Protein AF-A0A7X6XZG8-F1 (afdb_monomer)

pLDDT: mean 90.78, std 8.38, range [46.53, 97.19]

Nearest PDB structures (foldseek):
  4bcs-assembly1_A  TM=4.050E-01  e=7.391E-01  Gallus gallus
  2fhn-assembly1_Y-2  TM=3.767E-01  e=9.623E-01  Gallus gallus
  5hlm-assembly1_A  TM=3.970E-01  e=1.910E+00  Gallus gallus

Solvent-accessible surface area (backbone atoms only — not comparable to full-atom values): 5021 Å² total; per-residue (Å²): 130,86,77,53,65,49,78,48,81,46,98,82,43,33,36,41,40,35,34,66,73,77,76,44,76,48,48,30,40,50,50,76,47,83,51,94,92,30,29,44,31,41,38,37,34,69,89,71,73,46,73,41,52,30,40,40,35,72,45,74,45,98,88,67,51,72,45,52,29,38,40,35,59,56,99,90,50,74,51,76,45,73,68,80,135

Mean predicted aligned error: 4.16 Å

Secondary structure (DSSP, 8-state):
----EEEEE-TTSEEEEEETTTTEEEEEEEEEEEETTEEE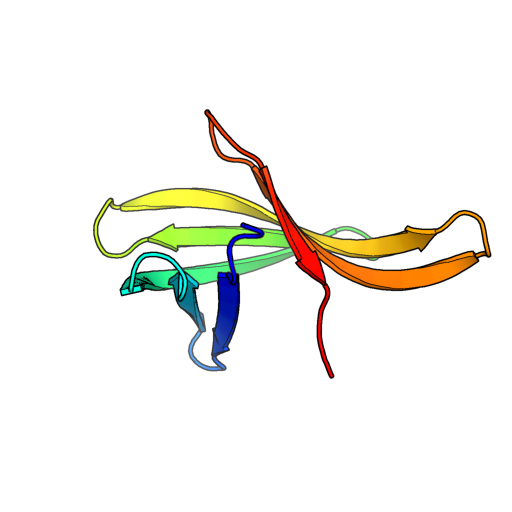EEEEETTT--EEEEEEEEEEPTT--EEEEEEEE-SS-EEEEEPP-

Radius of gyration: 13.33 Å; Cα contacts (8 Å, |Δi|>4): 167; chains: 1; bounding box: 36×24×31 Å

Foldseek 3Di:
DPFDWDKDQDPVQKIWIAGPVVRDIWIFGWDWDDDPQKIWIWTQTPPPSDTWIKIWHWDADPVRDIFTKIWIDDPVDIDIDTDDD

Structure (mmCIF, N/CA/C/O backbone):
data_AF-A0A7X6XZG8-F1
#
_entry.id   AF-A0A7X6XZG8-F1
#
loop_
_atom_site.group_PDB
_atom_site.id
_atom_site.type_symbol
_atom_site.label_atom_id
_atom_site.label_alt_id
_atom_site.label_comp_id
_atom_site.label_asym_id
_atom_site.label_entity_id
_atom_site.label_seq_id
_atom_site.pdbx_PDB_ins_code
_atom_site.Cartn_x
_atom_site.Cartn_y
_atom_site.Cartn_z
_atom_site.occupancy
_atom_site.B_iso_or_equiv
_atom_site.auth_seq_id
_atom_site.auth_comp_id
_atom_site.auth_asym_id
_atom_site.auth_atom_id
_atom_site.pdbx_PDB_model_num
ATOM 1 N N . MET A 1 1 ? 9.454 -10.890 17.292 1.00 46.53 1 MET A N 1
ATOM 2 C CA . MET A 1 1 ? 8.446 -11.508 16.412 1.00 46.53 1 MET A CA 1
ATOM 3 C C . MET A 1 1 ? 8.306 -10.561 15.246 1.00 46.53 1 MET A C 1
ATOM 5 O O . MET A 1 1 ? 8.160 -9.373 15.501 1.00 46.53 1 MET A O 1
ATOM 9 N N . GLU A 1 2 ? 8.495 -11.036 14.021 1.00 59.31 2 GLU A N 1
ATOM 10 C CA . GLU A 1 2 ? 8.185 -10.223 12.843 1.00 59.31 2 GLU A CA 1
ATOM 11 C C . GLU A 1 2 ? 6.673 -10.000 12.819 1.00 59.31 2 GLU A C 1
ATOM 13 O O . GLU A 1 2 ? 5.911 -10.944 13.028 1.00 59.31 2 GLU A O 1
ATOM 18 N N . SER A 1 3 ? 6.249 -8.750 12.665 1.00 70.38 3 SER A N 1
ATOM 19 C CA . SER A 1 3 ? 4.840 -8.393 12.547 1.00 70.38 3 SER A CA 1
ATOM 20 C C . SER A 1 3 ? 4.315 -8.915 11.214 1.00 70.38 3 SER A C 1
ATOM 22 O O . SER A 1 3 ? 4.834 -8.562 10.154 1.00 70.38 3 SER A O 1
ATOM 24 N N . GLU A 1 4 ? 3.284 -9.752 11.250 1.00 88.56 4 GLU A N 1
ATOM 25 C CA . GLU A 1 4 ? 2.641 -10.252 10.036 1.00 88.56 4 GLU A CA 1
ATOM 26 C C . GLU A 1 4 ? 1.576 -9.245 9.581 1.00 88.56 4 GLU A C 1
ATOM 28 O O . GLU A 1 4 ? 0.407 -9.327 9.964 1.00 88.56 4 GLU A O 1
ATOM 33 N N . MET A 1 5 ? 2.006 -8.267 8.780 1.00 91.62 5 MET A N 1
ATOM 34 C CA . MET A 1 5 ? 1.124 -7.265 8.182 1.00 91.62 5 MET A CA 1
ATOM 35 C C . MET A 1 5 ? 0.820 -7.579 6.718 1.00 91.62 5 MET A C 1
ATOM 37 O O . MET A 1 5 ? 1.708 -7.931 5.941 1.00 91.62 5 MET A O 1
ATOM 41 N N . THR A 1 6 ? -0.432 -7.379 6.316 1.00 93.38 6 THR A N 1
ATOM 42 C CA . THR A 1 6 ? -0.879 -7.520 4.925 1.00 93.38 6 THR A CA 1
ATOM 43 C C . THR A 1 6 ? -1.707 -6.318 4.512 1.00 93.38 6 THR A C 1
ATOM 45 O O . THR A 1 6 ? -2.574 -5.894 5.269 1.00 93.38 6 THR A O 1
ATOM 48 N N . ILE A 1 7 ? -1.487 -5.806 3.302 1.00 93.75 7 ILE A N 1
ATOM 49 C CA . ILE A 1 7 ? -2.339 -4.781 2.697 1.00 93.75 7 ILE A CA 1
ATOM 50 C C . ILE A 1 7 ? -2.949 -5.314 1.402 1.00 93.75 7 ILE A C 1
ATOM 52 O O . ILE A 1 7 ? -2.252 -5.907 0.580 1.00 93.75 7 ILE A O 1
ATOM 56 N N . VAL A 1 8 ? -4.253 -5.112 1.232 1.00 94.81 8 VAL A N 1
ATOM 57 C CA . VAL A 1 8 ? -5.010 -5.517 0.044 1.00 94.81 8 VAL A CA 1
ATOM 58 C C . VAL A 1 8 ? -5.6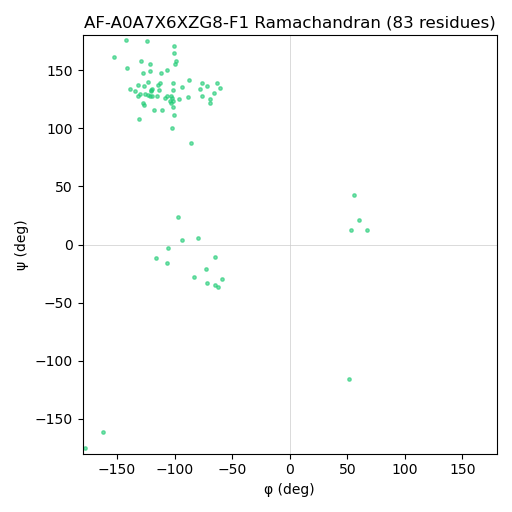85 -4.290 -0.549 1.00 94.81 8 VAL A C 1
ATOM 60 O O . VAL A 1 8 ? -6.378 -3.564 0.160 1.00 94.81 8 VAL A O 1
ATOM 63 N N . PHE A 1 9 ? -5.498 -4.084 -1.850 1.00 93.81 9 PHE A N 1
ATOM 64 C CA . PHE A 1 9 ? -6.159 -3.037 -2.625 1.00 93.81 9 PHE A CA 1
ATOM 65 C C . PHE A 1 9 ? -7.289 -3.647 -3.444 1.00 93.81 9 PHE A C 1
ATOM 67 O O . PHE A 1 9 ? -7.075 -4.593 -4.201 1.00 93.81 9 PHE A O 1
ATOM 74 N N . ASN A 1 10 ? -8.489 -3.101 -3.295 1.00 95.44 10 ASN A N 1
ATOM 75 C CA . ASN A 1 10 ? -9.690 -3.583 -3.958 1.00 95.44 10 ASN A CA 1
ATOM 76 C C . ASN A 1 10 ? -10.017 -2.733 -5.193 1.00 95.44 10 ASN A C 1
ATOM 78 O O . ASN A 1 10 ? -9.711 -1.544 -5.261 1.00 95.44 10 ASN A O 1
ATOM 82 N N . ASN A 1 11 ? -10.734 -3.326 -6.150 1.00 93.19 11 ASN A N 1
ATOM 83 C CA . ASN A 1 11 ? -11.110 -2.667 -7.408 1.00 93.19 11 ASN A CA 1
ATOM 84 C C . ASN A 1 11 ? -12.062 -1.461 -7.240 1.00 93.19 11 ASN A C 1
ATOM 86 O O . ASN A 1 11 ? -12.289 -0.732 -8.200 1.00 93.19 11 ASN A O 1
ATOM 90 N N . ASP A 1 12 ? -12.636 -1.255 -6.052 1.00 95.50 12 ASP A N 1
ATOM 91 C CA . ASP A 1 12 ? -13.557 -0.161 -5.710 1.00 95.50 12 ASP A CA 1
ATOM 92 C C . ASP A 1 12 ? -12.854 1.027 -5.017 1.00 95.50 12 ASP A C 1
ATOM 94 O O . ASP A 1 12 ? -13.470 1.788 -4.255 1.00 95.50 12 ASP A O 1
ATOM 98 N N . ASN A 1 13 ? -11.543 1.156 -5.245 1.00 95.62 13 ASN A N 1
ATOM 99 C CA . ASN A 1 13 ? -10.674 2.160 -4.634 1.00 95.62 13 ASN A CA 1
ATOM 100 C C . ASN A 1 13 ? -10.606 2.082 -3.099 1.00 95.62 13 ASN A C 1
ATOM 102 O O . ASN A 1 13 ? -10.255 3.071 -2.455 1.00 95.62 13 ASN A O 1
ATOM 106 N N . SER A 1 14 ? -10.944 0.939 -2.492 1.00 97.00 14 SER A N 1
ATOM 107 C CA . SER A 1 14 ? -10.737 0.697 -1.060 1.00 97.00 14 SER A CA 1
ATOM 108 C C . SER A 1 14 ? -9.479 -0.119 -0.782 1.00 97.00 14 SER A C 1
ATOM 110 O O . SER A 1 14 ? -8.992 -0.850 -1.646 1.00 97.00 14 SER A O 1
ATOM 112 N N . PHE A 1 15 ? -8.959 -0.011 0.436 1.00 95.94 15 PHE A N 1
ATOM 113 C CA . PHE A 1 15 ? -7.915 -0.895 0.932 1.00 95.94 15 PHE A CA 1
ATOM 114 C C . PHE A 1 15 ? -8.288 -1.486 2.291 1.00 95.94 15 PHE A C 1
ATOM 116 O O . PHE A 1 15 ? -9.107 -0.933 3.029 1.00 95.94 15 PHE A O 1
ATOM 123 N N . VAL A 1 16 ? -7.653 -2.610 2.612 1.00 96.06 16 VAL A N 1
ATOM 124 C CA . VAL A 1 16 ? -7.656 -3.207 3.949 1.00 96.06 16 VAL A CA 1
ATOM 125 C C . VAL A 1 16 ? -6.209 -3.457 4.356 1.00 96.06 16 VAL A C 1
ATOM 127 O O . VAL A 1 16 ? -5.487 -4.161 3.651 1.00 96.06 16 VAL A O 1
ATOM 130 N N . LEU A 1 17 ? -5.784 -2.864 5.470 1.00 94.00 17 LEU A N 1
ATOM 131 C CA . LEU A 1 17 ? -4.514 -3.138 6.134 1.00 94.00 17 LEU A CA 1
ATOM 132 C C . LEU A 1 17 ? -4.805 -3.989 7.371 1.00 94.00 17 LEU A C 1
ATOM 134 O O . LEU A 1 17 ? -5.577 -3.585 8.231 1.00 94.00 17 LEU A O 1
ATOM 138 N N . THR A 1 18 ? -4.180 -5.154 7.472 1.00 94.44 18 THR A N 1
ATOM 139 C CA . THR A 1 18 ? -4.370 -6.084 8.588 1.00 94.44 18 THR A CA 1
ATOM 140 C C . THR A 1 18 ? -3.043 -6.299 9.293 1.00 94.44 18 THR A C 1
ATOM 142 O O . THR A 1 18 ? -2.060 -6.664 8.648 1.00 94.44 18 THR A O 1
ATOM 145 N N . ASP A 1 19 ? -3.028 -6.123 10.611 1.00 93.06 19 ASP A N 1
ATOM 146 C CA . ASP A 1 19 ? -1.957 -6.584 11.488 1.00 93.06 19 ASP A CA 1
ATOM 147 C C . ASP A 1 19 ? -2.422 -7.857 12.197 1.00 93.06 19 ASP A C 1
ATOM 149 O O . ASP A 1 19 ? -3.167 -7.828 13.180 1.00 93.06 19 ASP A O 1
ATOM 153 N N . LYS A 1 20 ? -1.977 -9.008 11.689 1.00 91.06 20 LYS A N 1
ATOM 154 C CA . LYS A 1 20 ? -2.356 -10.312 12.243 1.00 91.06 20 LYS A CA 1
ATOM 155 C C . LYS A 1 20 ? -1.678 -10.593 13.580 1.00 91.06 20 LYS A C 1
ATOM 157 O O . LYS A 1 20 ? -2.165 -11.424 14.340 1.00 91.06 20 LYS A O 1
ATOM 162 N N . SER A 1 21 ? -0.563 -9.923 13.875 1.00 91.38 21 SER A N 1
ATOM 163 C CA . SER A 1 21 ? 0.140 -10.078 15.149 1.00 91.38 21 SER A CA 1
ATOM 164 C C . SER A 1 21 ? -0.627 -9.432 16.300 1.00 91.38 21 SER A C 1
ATOM 166 O O . SER A 1 21 ? -0.606 -9.967 17.406 1.00 91.38 21 SER A O 1
A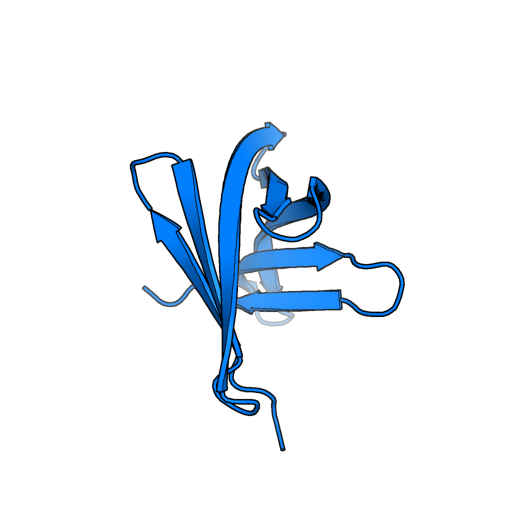TOM 168 N N . ASN A 1 22 ? -1.333 -8.332 16.028 1.00 91.00 22 ASN A N 1
ATOM 169 C CA . ASN A 1 22 ? -2.143 -7.615 17.018 1.00 91.00 22 ASN A CA 1
ATOM 170 C C . ASN A 1 22 ? -3.659 -7.830 16.856 1.00 91.00 22 ASN A C 1
ATOM 172 O O . ASN A 1 22 ? -4.431 -7.377 17.696 1.00 91.00 22 ASN A O 1
ATOM 176 N N . ASN A 1 23 ? -4.085 -8.576 15.829 1.00 91.81 23 ASN A N 1
ATOM 177 C CA . ASN A 1 23 ? -5.493 -8.779 15.475 1.00 91.81 23 ASN A CA 1
ATOM 178 C C . ASN A 1 23 ? -6.227 -7.441 15.253 1.00 91.81 23 ASN A C 1
ATOM 180 O O . ASN A 1 23 ? -7.358 -7.250 15.705 1.00 91.81 23 ASN A O 1
ATOM 184 N N . GLU A 1 24 ? -5.552 -6.525 14.559 1.00 93.00 24 GLU A N 1
ATOM 185 C CA . GLU A 1 24 ? -6.058 -5.203 14.195 1.00 93.00 24 GLU A CA 1
ATOM 186 C C . GLU A 1 24 ? -6.278 -5.113 12.682 1.00 93.00 24 GLU A C 1
ATOM 188 O O . GLU A 1 24 ? -5.575 -5.738 11.880 1.00 93.00 24 GLU A O 1
ATOM 193 N N . GLU A 1 25 ? -7.282 -4.335 12.288 1.00 94.81 25 GLU A N 1
ATOM 194 C CA . GLU A 1 25 ? -7.638 -4.104 10.895 1.00 94.81 25 GLU A CA 1
ATOM 195 C C . GLU A 1 25 ? -7.990 -2.631 10.696 1.00 94.81 25 GLU A C 1
ATOM 197 O O . GLU A 1 25 ? -8.764 -2.068 11.465 1.00 94.81 25 GLU A O 1
ATOM 202 N N . TRP A 1 26 ? -7.454 -2.039 9.632 1.00 94.06 26 TRP A N 1
ATOM 203 C CA . TRP A 1 26 ? -7.757 -0.683 9.201 1.00 94.06 26 TRP A CA 1
ATOM 204 C C . TRP A 1 26 ? -8.270 -0.681 7.771 1.00 94.06 26 TRP A C 1
ATOM 206 O O . TRP A 1 26 ? -7.761 -1.393 6.899 1.00 94.06 26 TRP A O 1
ATOM 216 N N . ARG A 1 27 ? -9.271 0.159 7.528 1.00 96.19 27 ARG A N 1
ATOM 217 C CA . ARG A 1 27 ? -9.933 0.309 6.234 1.00 96.19 27 ARG A CA 1
ATOM 218 C C . ARG A 1 27 ? -9.826 1.743 5.758 1.00 96.19 27 ARG A C 1
ATOM 220 O O . ARG A 1 27 ? -9.649 2.676 6.543 1.00 96.19 27 ARG A O 1
ATOM 227 N N . GLY A 1 28 ? -9.914 1.911 4.450 1.00 96.38 28 GLY A N 1
ATOM 228 C CA . GLY A 1 28 ? -9.820 3.229 3.867 1.00 96.38 28 GLY A CA 1
ATOM 229 C C . GLY A 1 28 ? -9.986 3.245 2.366 1.00 96.38 28 GLY A C 1
ATOM 230 O O . GLY A 1 28 ? -10.247 2.226 1.717 1.00 96.38 28 GLY A O 1
ATOM 231 N N . LYS A 1 29 ? -9.801 4.435 1.807 1.00 97.19 29 LYS A N 1
ATOM 232 C CA . LYS A 1 29 ? -9.755 4.670 0.368 1.00 97.19 29 LYS A CA 1
ATOM 233 C C . LYS A 1 29 ? -8.332 4.953 -0.068 1.00 97.19 29 LYS A C 1
ATOM 235 O O . LYS A 1 29 ? -7.538 5.488 0.698 1.00 97.19 29 LYS A O 1
ATOM 240 N N . TYR A 1 30 ? -8.012 4.595 -1.303 1.00 96.44 30 TYR A N 1
ATOM 241 C CA . TYR A 1 30 ? -6.713 4.901 -1.877 1.00 96.44 30 TYR A CA 1
ATOM 242 C C . TYR A 1 30 ? -6.843 5.615 -3.218 1.00 96.44 30 TYR A C 1
ATOM 244 O O . TYR A 1 30 ? -7.754 5.353 -4.009 1.00 96.44 30 TYR A O 1
ATOM 252 N N . ALA A 1 31 ? -5.884 6.493 -3.483 1.00 95.75 31 ALA A N 1
ATOM 253 C CA . ALA A 1 31 ? -5.651 7.085 -4.788 1.00 95.75 31 ALA A CA 1
ATOM 254 C C . ALA A 1 31 ? -4.225 6.772 -5.250 1.00 95.75 31 ALA A C 1
ATOM 256 O O . ALA A 1 31 ? -3.307 6.633 -4.441 1.00 95.75 31 ALA A O 1
ATOM 257 N N . THR A 1 32 ? -4.048 6.654 -6.564 1.00 95.19 32 THR A N 1
ATOM 258 C CA . THR A 1 32 ? -2.740 6.437 -7.187 1.00 95.19 32 THR A CA 1
ATOM 259 C C . THR A 1 32 ? -2.472 7.480 -8.251 1.00 95.19 32 THR A C 1
ATOM 261 O O . THR A 1 32 ? -3.323 7.712 -9.110 1.00 95.19 32 THR A O 1
ATOM 264 N N . GLU A 1 33 ? -1.257 8.010 -8.269 1.00 96.06 33 GLU A N 1
ATOM 265 C CA . GLU A 1 33 ? -0.749 8.863 -9.339 1.00 96.06 33 GLU A CA 1
ATOM 266 C C . GLU A 1 33 ? 0.505 8.224 -9.934 1.00 96.06 33 GLU A C 1
ATOM 268 O O . GLU A 1 33 ? 1.433 7.869 -9.209 1.00 96.06 33 GLU A O 1
ATOM 273 N N . LYS A 1 34 ? 0.543 8.050 -11.257 1.00 95.38 34 LYS A N 1
ATOM 274 C CA . LYS A 1 34 ? 1.715 7.487 -11.931 1.00 95.38 34 LYS A CA 1
ATOM 275 C C . LYS A 1 34 ? 2.823 8.538 -12.026 1.00 95.38 34 LYS A C 1
ATOM 277 O O . LYS A 1 34 ? 2.595 9.609 -12.578 1.00 95.38 34 LYS A O 1
ATOM 282 N N . VAL A 1 35 ? 4.026 8.187 -11.575 1.00 92.94 35 VAL A N 1
ATOM 283 C CA . VAL A 1 35 ? 5.239 9.010 -11.659 1.00 92.94 35 VAL A CA 1
ATOM 284 C C . VAL A 1 35 ? 6.365 8.147 -12.230 1.00 92.94 35 VAL A C 1
ATOM 286 O O . VAL A 1 35 ? 6.853 7.228 -11.574 1.00 92.94 35 VAL A O 1
ATOM 289 N N . ASP A 1 36 ? 6.746 8.412 -13.480 1.00 91.81 36 ASP A N 1
ATOM 290 C CA . ASP A 1 36 ? 7.692 7.603 -14.258 1.00 91.81 36 ASP A CA 1
ATOM 291 C C . ASP A 1 36 ? 7.323 6.102 -14.284 1.00 91.81 36 ASP A C 1
ATOM 293 O O . ASP A 1 36 ? 6.290 5.710 -14.841 1.00 91.81 36 ASP A O 1
ATOM 297 N N . SER A 1 37 ? 8.176 5.251 -13.706 1.00 89.00 37 SER A N 1
ATOM 298 C CA . SER A 1 37 ? 7.994 3.800 -13.576 1.00 89.00 37 SER A CA 1
ATOM 299 C C . SER A 1 37 ? 7.347 3.380 -12.251 1.00 89.00 37 SER A C 1
ATOM 301 O O . SER A 1 37 ? 7.217 2.185 -11.991 1.00 89.00 37 SER A O 1
ATOM 303 N N . SER A 1 38 ? 6.955 4.341 -11.413 1.00 92.81 38 SER A N 1
A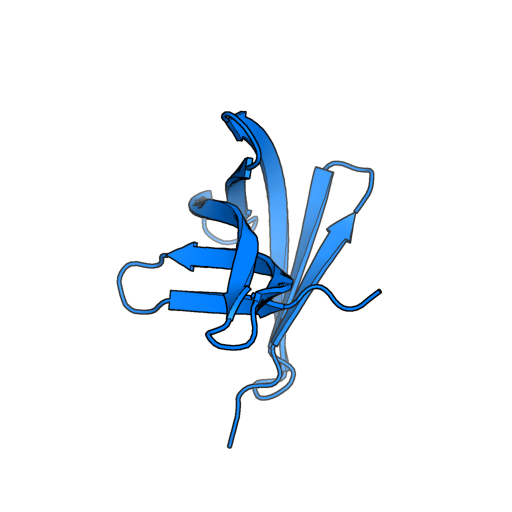TOM 304 C CA . SER A 1 38 ? 6.384 4.122 -10.083 1.00 92.81 38 SER A CA 1
ATOM 305 C C . SER A 1 38 ? 5.019 4.798 -9.950 1.00 92.81 38 SER A C 1
ATOM 307 O O . SER A 1 38 ? 4.537 5.491 -10.849 1.00 92.81 38 SER A O 1
ATOM 309 N N . TYR A 1 39 ? 4.376 4.581 -8.811 1.00 94.94 39 TYR A N 1
ATOM 310 C CA . TYR A 1 39 ? 3.107 5.190 -8.454 1.00 94.94 39 TYR A CA 1
ATOM 311 C C . TYR A 1 39 ? 3.221 5.799 -7.063 1.00 94.94 39 TYR A C 1
ATOM 313 O O . TYR A 1 39 ? 3.626 5.125 -6.116 1.00 94.94 39 TYR A O 1
ATOM 321 N N . LYS A 1 40 ? 2.826 7.061 -6.928 1.00 95.69 40 LYS A N 1
ATOM 322 C CA . LYS A 1 40 ? 2.491 7.636 -5.630 1.00 95.69 40 LYS A CA 1
ATOM 323 C C . LYS A 1 40 ? 1.164 7.030 -5.175 1.00 95.69 40 LYS 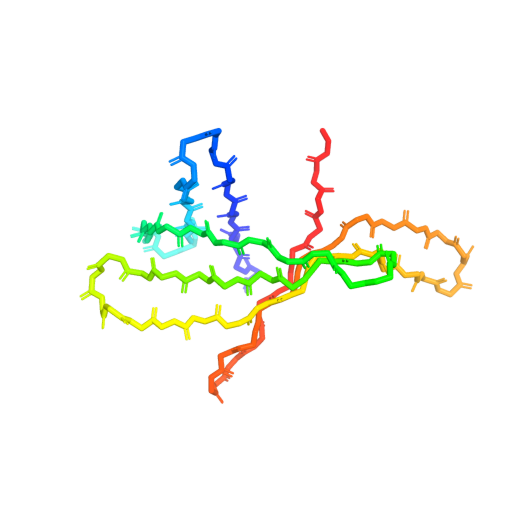A C 1
ATOM 325 O O . LYS A 1 40 ? 0.238 6.910 -5.976 1.00 95.69 40 LYS A O 1
ATOM 330 N N . LEU A 1 41 ? 1.091 6.651 -3.908 1.00 95.88 41 LEU A N 1
ATOM 331 C CA . LEU A 1 41 ? -0.102 6.159 -3.229 1.00 95.88 41 LEU A CA 1
ATOM 332 C C . LEU A 1 41 ? -0.511 7.165 -2.159 1.00 95.88 41 LEU A C 1
ATOM 334 O O . LEU A 1 41 ? 0.324 7.569 -1.358 1.00 95.88 41 LEU A O 1
ATOM 338 N N . ASP A 1 42 ? -1.789 7.512 -2.110 1.00 95.00 42 ASP A N 1
ATOM 339 C CA . ASP A 1 42 ? -2.376 8.284 -1.018 1.00 95.00 42 ASP A CA 1
ATOM 340 C C . ASP A 1 42 ? -3.451 7.412 -0.354 1.00 95.00 42 ASP A C 1
ATOM 342 O O . ASP A 1 42 ? -4.423 7.035 -1.008 1.00 95.00 42 ASP A O 1
ATOM 346 N N . LEU A 1 43 ? -3.249 7.042 0.914 1.00 95.06 43 LEU A N 1
ATOM 347 C CA . LEU A 1 43 ? -4.175 6.241 1.721 1.00 95.06 43 LEU A CA 1
ATOM 348 C C . LEU A 1 43 ? -4.954 7.149 2.666 1.00 95.06 43 LEU A C 1
ATOM 350 O O . LEU A 1 43 ? -4.352 7.752 3.547 1.00 95.06 43 LEU A O 1
ATOM 354 N N . LEU A 1 44 ? -6.272 7.200 2.527 1.00 95.38 44 LEU A N 1
ATOM 355 C CA . LEU A 1 44 ? -7.172 7.880 3.452 1.00 95.38 44 LEU A CA 1
ATOM 356 C C . LEU A 1 44 ? -7.820 6.848 4.375 1.00 95.38 44 LEU A C 1
ATOM 358 O O . LEU A 1 44 ? -8.629 6.041 3.911 1.00 95.38 44 LEU A O 1
ATOM 362 N N . PHE A 1 45 ? -7.466 6.872 5.657 1.00 93.56 45 PHE A N 1
ATOM 363 C CA . PHE A 1 45 ? -8.026 5.969 6.665 1.00 93.56 45 PHE A CA 1
ATOM 364 C C . PHE A 1 45 ? -9.427 6.427 7.088 1.00 93.56 45 PHE A C 1
ATOM 366 O O . PHE A 1 45 ? -9.640 7.606 7.367 1.00 93.56 45 PHE A O 1
ATOM 373 N N . GLU A 1 46 ? -10.384 5.495 7.147 1.00 93.00 46 GLU A N 1
ATOM 374 C CA . GLU A 1 46 ? -11.782 5.793 7.506 1.00 93.00 46 GLU A CA 1
ATOM 375 C C . GLU A 1 46 ? -11.926 6.289 8.952 1.00 93.00 46 GLU A C 1
ATOM 377 O O . GLU A 1 46 ? -12.754 7.156 9.218 1.00 93.00 46 GLU A O 1
ATOM 382 N N . ASP A 1 47 ? -11.102 5.778 9.870 1.00 86.50 47 ASP A N 1
ATOM 383 C CA . ASP A 1 47 ? -11.243 6.051 11.306 1.00 86.50 47 ASP A CA 1
ATOM 384 C C . ASP A 1 47 ? -10.606 7.373 11.754 1.00 86.50 47 ASP A C 1
ATOM 386 O O . ASP A 1 47 ? -11.028 7.952 12.756 1.00 86.50 47 ASP A O 1
ATOM 390 N N . THR A 1 48 ? -9.570 7.842 11.052 1.00 84.62 48 THR A N 1
ATOM 391 C CA . THR A 1 48 ? -8.759 8.995 11.484 1.00 84.62 48 THR A CA 1
ATOM 392 C C . THR A 1 48 ? -8.848 10.194 10.545 1.00 84.62 48 THR A C 1
ATOM 394 O O . THR A 1 48 ? -8.366 11.265 10.904 1.00 84.62 48 THR A O 1
ATOM 397 N N . GLU A 1 49 ? -9.427 10.031 9.348 1.00 82.38 49 GLU A N 1
ATOM 398 C CA . GLU A 1 49 ? -9.346 10.993 8.232 1.00 82.38 49 GLU A CA 1
ATOM 399 C C . GLU A 1 49 ? -7.898 11.393 7.865 1.00 82.38 49 GLU A C 1
ATOM 401 O O . GLU A 1 49 ? -7.668 12.325 7.090 1.00 82.38 49 GLU A O 1
ATOM 406 N N . GLU A 1 50 ? -6.897 10.676 8.385 1.00 86.50 50 GLU A N 1
ATOM 407 C CA . GLU A 1 50 ? -5.499 10.921 8.073 1.00 86.50 50 GLU A CA 1
ATOM 408 C C . GLU A 1 50 ? -5.175 10.375 6.688 1.00 86.50 50 GLU A C 1
ATOM 410 O O . GLU A 1 50 ? -5.604 9.286 6.291 1.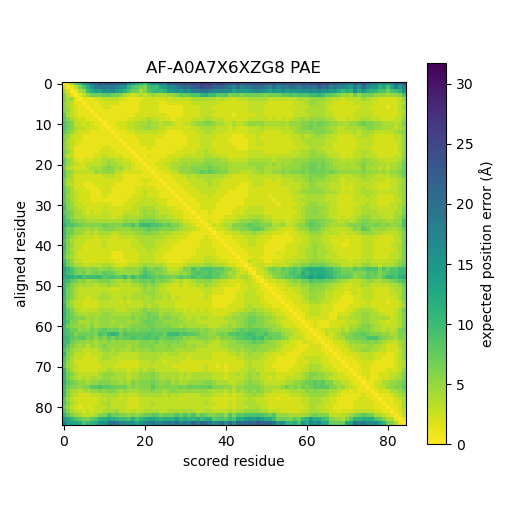00 86.50 50 GLU A O 1
ATOM 415 N N . THR A 1 51 ? -4.380 11.152 5.954 1.00 90.88 51 THR A N 1
ATOM 416 C CA . THR A 1 51 ? -3.830 10.730 4.671 1.00 90.88 51 THR A CA 1
ATOM 417 C C . THR A 1 51 ? -2.373 10.336 4.844 1.00 90.88 51 THR A C 1
ATOM 419 O O . THR A 1 51 ? -1.551 11.160 5.240 1.00 90.88 51 THR A O 1
ATOM 422 N N . ILE A 1 52 ? -2.042 9.096 4.495 1.00 92.69 52 ILE A N 1
ATOM 423 C CA . ILE A 1 52 ? -0.674 8.578 4.501 1.00 92.69 52 ILE A CA 1
ATOM 424 C C . ILE A 1 52 ? -0.183 8.446 3.068 1.00 92.69 52 ILE A C 1
ATOM 426 O O . ILE A 1 52 ? -0.830 7.820 2.226 1.00 92.69 52 ILE A O 1
ATOM 430 N N . ASN A 1 53 ? 0.986 9.019 2.793 1.00 93.69 53 ASN A 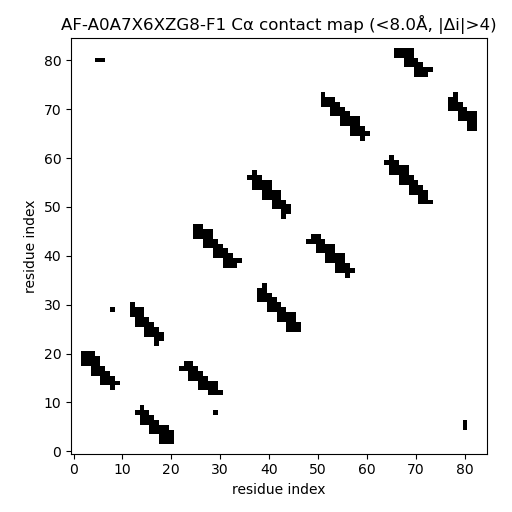N 1
ATOM 431 C CA . ASN A 1 53 ? 1.621 8.899 1.491 1.00 93.69 53 ASN A CA 1
ATOM 432 C C . ASN A 1 53 ? 2.486 7.633 1.431 1.00 93.69 53 ASN A C 1
ATOM 434 O O . ASN A 1 53 ? 3.194 7.266 2.373 1.00 93.69 53 ASN A O 1
ATOM 438 N N . GLY A 1 54 ? 2.458 6.981 0.278 1.00 94.44 54 GLY A N 1
ATOM 439 C CA . GLY A 1 54 ? 3.280 5.830 -0.030 1.00 94.44 54 GLY A CA 1
ATOM 440 C C . GLY A 1 54 ? 3.754 5.824 -1.471 1.00 94.44 54 GLY A C 1
ATOM 441 O O . GLY A 1 54 ? 3.394 6.673 -2.289 1.00 94.44 54 GLY A O 1
ATOM 442 N N . VAL A 1 55 ? 4.573 4.830 -1.780 1.00 95.06 55 VAL A N 1
ATOM 443 C CA . VAL A 1 55 ? 5.101 4.586 -3.119 1.00 95.06 55 VAL A CA 1
ATOM 444 C C . VAL A 1 55 ? 4.917 3.116 -3.447 1.00 95.06 55 VAL A C 1
ATOM 446 O O . VAL A 1 55 ? 5.350 2.257 -2.681 1.00 95.06 55 VAL A O 1
ATOM 449 N N . TYR A 1 56 ? 4.304 2.836 -4.593 1.00 94.19 56 TYR A N 1
ATOM 450 C CA . TYR A 1 56 ? 4.352 1.537 -5.247 1.00 94.19 56 TYR A CA 1
ATOM 451 C C . TYR A 1 56 ? 5.363 1.597 -6.388 1.00 94.19 56 TYR A C 1
ATOM 453 O O . TYR A 1 56 ? 5.269 2.439 -7.280 1.00 94.19 56 TYR A O 1
ATOM 461 N N . GLY A 1 57 ? 6.343 0.707 -6.360 1.00 93.25 57 GLY A N 1
ATOM 462 C CA . GLY A 1 57 ? 7.399 0.665 -7.358 1.00 93.25 57 GLY A CA 1
ATOM 463 C C . GLY A 1 57 ? 8.113 -0.674 -7.354 1.00 93.25 57 GLY A C 1
ATOM 464 O O . GLY A 1 57 ? 7.611 -1.669 -6.836 1.00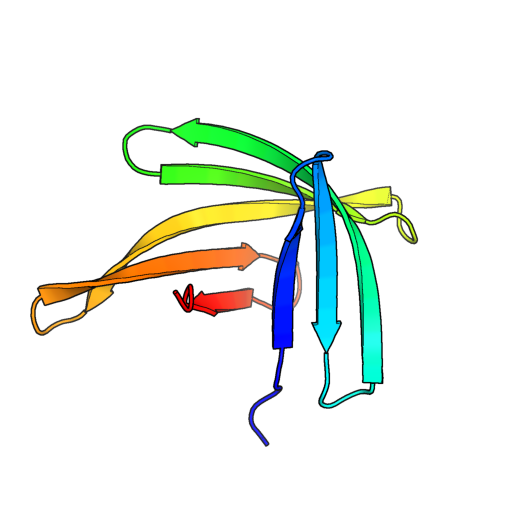 93.25 57 GLY A O 1
ATOM 465 N N . THR A 1 58 ? 9.309 -0.696 -7.927 1.00 92.06 58 THR A N 1
ATOM 466 C CA . THR A 1 58 ? 10.142 -1.899 -7.994 1.00 92.06 58 THR A CA 1
ATOM 467 C C . THR A 1 58 ? 11.329 -1.749 -7.053 1.00 92.06 58 THR A C 1
ATOM 469 O O . THR A 1 58 ? 12.065 -0.768 -7.139 1.00 92.06 58 THR A O 1
ATOM 472 N N . ARG A 1 59 ? 11.519 -2.715 -6.154 1.00 90.62 59 ARG A N 1
ATOM 473 C CA . ARG A 1 59 ? 12.722 -2.831 -5.328 1.00 90.62 59 ARG A CA 1
ATOM 474 C C . ARG A 1 59 ? 13.757 -3.654 -6.079 1.00 90.62 59 ARG A C 1
ATOM 476 O O . ARG A 1 59 ? 13.444 -4.763 -6.499 1.00 90.62 59 ARG A O 1
ATOM 483 N N . GLU A 1 60 ? 14.964 -3.118 -6.218 1.00 91.69 60 GLU A N 1
ATOM 484 C CA . GLU A 1 60 ? 16.125 -3.822 -6.770 1.00 91.69 60 GLU A CA 1
ATOM 485 C C . GLU A 1 60 ? 17.045 -4.272 -5.628 1.00 91.69 60 GLU A C 1
ATOM 487 O O . GLU A 1 60 ? 17.336 -3.498 -4.714 1.00 91.69 60 GLU A O 1
ATOM 492 N N . TYR A 1 61 ? 17.471 -5.532 -5.669 1.00 90.00 61 TYR A N 1
ATOM 493 C CA . TYR A 1 61 ? 18.405 -6.135 -4.720 1.00 90.00 61 TYR A CA 1
ATOM 494 C C . TYR A 1 61 ? 19.822 -6.202 -5.313 1.00 90.00 61 TYR A C 1
ATOM 496 O O . TYR A 1 61 ? 20.008 -6.058 -6.520 1.00 90.00 61 TYR A O 1
ATOM 504 N N . GLU A 1 62 ? 20.844 -6.434 -4.479 1.00 93.25 62 GLU A N 1
ATOM 505 C CA . GLU A 1 62 ? 22.254 -6.466 -4.921 1.00 93.25 62 GLU A CA 1
ATOM 506 C C . GLU A 1 62 ? 22.538 -7.526 -6.001 1.00 93.25 62 GLU A C 1
ATOM 508 O O . GLU A 1 62 ? 23.410 -7.345 -6.852 1.00 93.25 62 GLU A O 1
ATOM 513 N N . ASP A 1 63 ? 21.779 -8.621 -5.997 1.00 94.81 63 ASP A N 1
ATOM 514 C CA . ASP A 1 63 ? 21.832 -9.687 -7.000 1.00 94.81 63 ASP A CA 1
ATOM 515 C C . ASP A 1 63 ? 21.075 -9.346 -8.298 1.00 94.81 63 ASP A C 1
ATOM 517 O O . ASP A 1 63 ? 20.991 -10.179 -9.204 1.00 94.81 63 ASP A O 1
ATOM 521 N N . LYS A 1 64 ? 20.572 -8.110 -8.416 1.00 92.62 64 LYS A N 1
ATOM 522 C CA . LYS A 1 64 ? 19.725 -7.591 -9.500 1.00 92.62 64 LYS A CA 1
ATOM 523 C C . LYS A 1 64 ? 18.336 -8.224 -9.567 1.00 92.62 64 LYS A C 1
ATOM 525 O O . LYS A 1 64 ? 17.633 -8.028 -10.562 1.00 92.62 64 LYS A O 1
ATOM 530 N N . ALA A 1 65 ? 17.913 -8.966 -8.542 1.00 91.75 65 ALA A N 1
ATOM 531 C CA . ALA A 1 65 ? 16.521 -9.363 -8.429 1.00 91.75 65 ALA A CA 1
ATOM 532 C C . ALA A 1 65 ? 15.655 -8.109 -8.274 1.00 91.75 65 ALA A C 1
ATOM 534 O O . ALA A 1 65 ? 16.015 -7.163 -7.570 1.00 91.75 65 ALA A O 1
ATOM 535 N N . THR A 1 66 ? 14.507 -8.103 -8.945 1.00 91.75 66 THR A N 1
ATOM 536 C CA . THR A 1 66 ? 13.534 -7.017 -8.855 1.00 91.75 66 THR A CA 1
ATOM 537 C C . THR A 1 66 ? 12.211 -7.564 -8.358 1.00 91.75 66 THR A C 1
ATOM 539 O O . THR A 1 66 ? 11.742 -8.594 -8.838 1.00 91.75 66 THR A O 1
ATOM 542 N N . VAL A 1 67 ? 11.624 -6.900 -7.365 1.00 92.75 67 VAL A N 1
ATOM 543 C CA . VAL A 1 67 ? 10.351 -7.312 -6.762 1.00 92.75 67 VAL A CA 1
ATOM 544 C C . VAL A 1 67 ? 9.459 -6.083 -6.618 1.00 92.75 67 VAL A C 1
ATOM 546 O O . VAL A 1 67 ? 9.929 -5.055 -6.114 1.00 92.75 67 VAL A O 1
ATOM 549 N N . PRO A 1 68 ? 8.182 -6.135 -7.037 1.00 92.62 68 PRO A N 1
ATOM 550 C CA . PRO A 1 68 ? 7.259 -5.047 -6.767 1.00 92.62 68 PRO A CA 1
ATOM 551 C C . PRO A 1 68 ? 7.116 -4.850 -5.256 1.00 92.62 68 PRO A C 1
ATOM 553 O O . PRO A 1 68 ? 6.977 -5.801 -4.488 1.00 92.62 68 PRO A O 1
ATOM 556 N N . SER A 1 69 ? 7.171 -3.601 -4.817 1.00 94.25 69 SER A N 1
ATOM 557 C CA . SER A 1 69 ? 7.127 -3.265 -3.400 1.00 94.25 69 SER A CA 1
ATOM 558 C C . SER A 1 69 ? 6.299 -2.018 -3.160 1.00 94.25 69 SER A C 1
ATOM 560 O O . SER A 1 69 ? 6.203 -1.140 -4.022 1.00 94.25 69 SER A O 1
ATOM 562 N N . ILE A 1 70 ? 5.717 -1.953 -1.969 1.00 94.56 70 ILE A N 1
ATOM 563 C CA . ILE A 1 70 ? 4.986 -0.792 -1.482 1.00 94.56 70 ILE A CA 1
ATOM 564 C C . ILE A 1 70 ? 5.659 -0.316 -0.208 1.00 94.56 70 ILE A C 1
ATOM 566 O O . ILE A 1 70 ? 5.962 -1.116 0.673 1.00 94.56 70 ILE A O 1
ATOM 570 N N . THR A 1 71 ? 5.900 0.984 -0.106 1.00 94.81 71 THR A N 1
ATOM 571 C CA . THR A 1 71 ? 6.437 1.601 1.108 1.00 94.81 71 THR A CA 1
ATOM 572 C C . THR A 1 71 ? 5.517 2.728 1.546 1.00 94.81 71 THR A C 1
ATOM 574 O O . THR A 1 71 ? 5.187 3.590 0.736 1.00 94.81 71 THR A O 1
ATOM 577 N N . PHE A 1 72 ? 5.128 2.725 2.817 1.00 93.12 72 PHE A N 1
ATOM 578 C CA . PHE A 1 72 ? 4.399 3.812 3.467 1.00 93.12 72 PHE A CA 1
ATOM 579 C C . PHE A 1 72 ? 5.267 4.434 4.541 1.00 93.12 72 PHE A C 1
ATOM 581 O O . PHE A 1 72 ? 5.912 3.721 5.317 1.00 93.12 72 PHE A O 1
ATOM 588 N N . GLN A 1 73 ? 5.250 5.759 4.593 1.00 89.56 73 GLN A N 1
ATOM 589 C CA . GLN A 1 73 ? 5.977 6.518 5.591 1.00 89.56 73 GLN A CA 1
ATOM 590 C C . GLN A 1 73 ? 4.980 7.171 6.545 1.00 89.56 73 GLN A C 1
ATOM 592 O O . GLN A 1 73 ? 4.184 8.013 6.140 1.00 89.56 73 GLN A O 1
ATOM 597 N N . PHE A 1 74 ? 5.039 6.756 7.806 1.00 85.81 74 PHE A N 1
ATOM 598 C CA . PHE A 1 74 ? 4.345 7.386 8.924 1.00 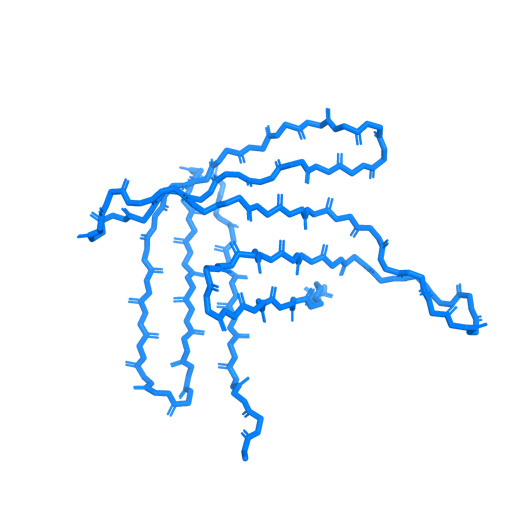85.81 74 PHE A CA 1
ATOM 599 C C . PHE A 1 74 ? 5.348 8.255 9.696 1.00 85.81 74 PHE A C 1
ATOM 601 O O . PHE A 1 74 ? 6.556 8.189 9.448 1.00 85.81 74 PHE A O 1
ATOM 608 N N . GLU A 1 75 ? 4.867 9.063 10.639 1.00 86.06 75 GLU A N 1
ATOM 609 C CA . GLU A 1 75 ? 5.742 9.919 11.452 1.00 86.06 75 GLU A CA 1
ATOM 610 C C . GLU A 1 75 ? 6.735 9.113 12.307 1.00 86.06 75 GLU A C 1
ATOM 612 O O . GLU A 1 75 ? 7.884 9.519 12.476 1.00 86.06 75 GLU A O 1
ATOM 617 N N . ASP A 1 76 ? 6.308 7.961 12.827 1.00 88.44 76 ASP A N 1
ATOM 618 C CA . ASP A 1 76 ? 7.051 7.143 13.791 1.00 88.44 76 ASP A CA 1
ATOM 619 C C . ASP A 1 76 ? 7.639 5.854 13.195 1.00 88.44 76 ASP A C 1
ATOM 621 O O . ASP A 1 76 ? 8.517 5.232 13.801 1.00 88.44 76 ASP A O 1
ATOM 625 N N . LYS A 1 77 ? 7.171 5.431 12.014 1.00 87.56 77 LYS A N 1
ATOM 626 C CA . LYS A 1 77 ? 7.544 4.147 11.405 1.00 87.56 77 LYS A CA 1
ATOM 627 C C . LYS A 1 77 ? 7.460 4.145 9.882 1.00 87.56 77 LYS A C 1
ATOM 629 O O . LYS A 1 77 ? 6.761 4.937 9.258 1.00 87.56 77 LYS A O 1
ATOM 634 N N . ILE A 1 78 ? 8.145 3.178 9.279 1.00 90.38 78 ILE A N 1
ATOM 635 C CA . ILE A 1 78 ? 8.026 2.850 7.857 1.00 90.38 78 ILE A CA 1
ATOM 636 C C . ILE A 1 78 ? 7.456 1.442 7.753 1.00 90.38 78 ILE A C 1
ATOM 638 O O . ILE A 1 78 ? 7.996 0.510 8.351 1.00 90.38 78 ILE A O 1
ATOM 642 N N . LEU A 1 79 ? 6.390 1.283 6.972 1.00 91.44 79 LEU A N 1
ATOM 643 C CA . LEU A 1 79 ? 5.869 -0.029 6.605 1.00 91.44 79 LEU A CA 1
ATOM 644 C C . LEU A 1 79 ? 6.284 -0.340 5.170 1.00 91.44 79 LEU A C 1
ATOM 646 O O . LEU A 1 79 ? 6.065 0.462 4.265 1.00 91.44 79 LEU A O 1
ATOM 650 N N . SER A 1 80 ? 6.892 -1.504 4.964 1.00 92.19 80 SER A N 1
ATOM 651 C CA . SER A 1 80 ? 7.395 -1.948 3.666 1.00 92.19 80 SER A CA 1
ATOM 652 C C . SER A 1 80 ? 6.828 -3.323 3.349 1.00 92.19 80 SER A C 1
ATOM 654 O O . SER A 1 80 ? 7.125 -4.288 4.047 1.00 92.19 80 SER A O 1
ATOM 656 N N . PHE A 1 81 ? 6.103 -3.421 2.244 1.00 92.56 81 PHE A N 1
ATOM 657 C CA . PHE A 1 81 ? 5.463 -4.638 1.768 1.00 92.56 81 PHE A CA 1
ATOM 658 C C . PHE A 1 81 ? 6.129 -5.106 0.478 1.00 92.56 81 PHE A C 1
ATOM 660 O O . PHE A 1 81 ? 6.437 -4.301 -0.404 1.00 92.56 81 PHE A O 1
ATOM 667 N N . LEU A 1 82 ? 6.325 -6.415 0.363 1.00 91.62 82 LEU A N 1
ATOM 668 C CA . LEU A 1 82 ? 6.612 -7.060 -0.912 1.00 91.62 82 LEU A CA 1
ATOM 669 C C . LEU A 1 82 ? 5.287 -7.531 -1.501 1.00 91.62 82 LEU A C 1
ATOM 671 O O . LEU A 1 82 ? 4.443 -8.061 -0.775 1.00 91.62 82 LEU A O 1
ATOM 675 N N . ALA A 1 83 ? 5.088 -7.300 -2.795 1.00 83.19 83 ALA A N 1
ATOM 676 C CA . ALA A 1 83 ? 3.937 -7.860 -3.478 1.00 83.19 83 ALA A CA 1
ATOM 677 C C . ALA A 1 83 ? 4.118 -9.378 -3.573 1.00 83.19 83 ALA A C 1
ATOM 679 O O . ALA A 1 83 ? 5.131 -9.851 -4.085 1.00 83.19 83 ALA A O 1
ATOM 680 N N . ASN A 1 84 ? 3.131 -10.119 -3.081 1.00 73.94 84 ASN A N 1
ATOM 681 C CA . ASN A 1 84 ? 3.001 -11.540 -3.367 1.00 73.94 84 ASN A CA 1
ATOM 682 C C . ASN A 1 84 ? 2.017 -11.678 -4.534 1.00 73.94 84 ASN A C 1
ATOM 684 O O . ASN A 1 84 ? 0.915 -11.130 -4.459 1.00 73.94 84 ASN A O 1
ATOM 688 N N . GLU A 1 85 ? 2.445 -12.353 -5.602 1.00 55.56 85 GLU A N 1
ATOM 689 C CA . GLU A 1 85 ? 1.581 -12.782 -6.713 1.00 55.56 85 GLU A CA 1
ATOM 690 C C . GLU A 1 85 ? 0.772 -14.034 -6.349 1.00 55.56 85 GLU A C 1
ATOM 692 O O . GLU A 1 85 ? 1.313 -14.910 -5.631 1.00 55.56 85 GLU A O 1
#

Sequence (85 aa):
MESEMTIVFNNDNSFVLTDKSNNEEWRGKYATEKVDSSYKLDLLFEDTEETINGVYGTREYEDKATVPSITFQFEDKILSFLANE